Protein AF-A0A1Y0VT22-F1 (afdb_monomer_lite)

InterPro domains:
  IPR006043 Nucleobase cation symporter 2 family [PF00860] (1-42)

Radius of gyration: 14.54 Å; chains: 1; bounding box: 34×25×42 Å

Organism: Pediococcus pentosaceus (NCBI:txid1255)

pLDDT: mean 86.68, std 10.49, range [42.81, 95.81]

Foldseek 3Di:
DVVVVVVVVVVVLVVDDPVDVLSVCLQVVLLCQLVVLCVCLVVCVPDDPVVSVQSNHSVSSSVVSSVVSCCVRVVVPPDD

Structure (mmCIF, N/CA/C/O 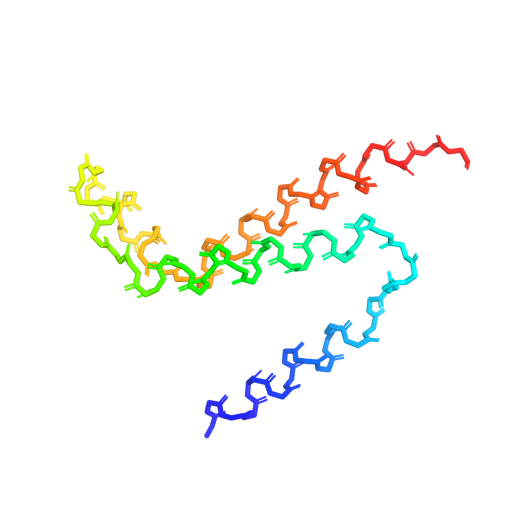backbone):
data_AF-A0A1Y0VT22-F1
#
_entry.id   AF-A0A1Y0VT22-F1
#
loop_
_atom_site.group_PDB
_atom_site.id
_atom_site.type_symbol
_atom_site.label_atom_id
_atom_site.label_alt_id
_atom_site.label_comp_id
_atom_site.label_asym_id
_atom_site.label_entity_id
_atom_site.label_seq_id
_atom_site.pdbx_PDB_ins_code
_atom_site.Cartn_x
_atom_site.Cartn_y
_atom_site.Cartn_z
_atom_site.occupancy
_atom_site.B_iso_or_equiv
_atom_site.auth_seq_id
_atom_site.auth_comp_id
_atom_site.auth_asym_id
_atom_site.auth_atom_id
_atom_site.pdbx_PDB_model_num
ATOM 1 N N . MET A 1 1 ? 4.563 -16.354 13.446 1.00 88.12 1 MET A N 1
ATOM 2 C CA . MET A 1 1 ? 3.830 -16.645 12.191 1.00 88.12 1 MET A CA 1
ATOM 3 C C . MET A 1 1 ? 3.649 -15.410 11.305 1.00 88.12 1 MET A C 1
ATOM 5 O O . MET A 1 1 ? 4.069 -15.472 10.160 1.00 88.12 1 MET A O 1
ATOM 9 N N . PHE A 1 2 ? 3.134 -14.277 11.806 1.00 86.69 2 PHE A N 1
ATOM 10 C CA . PHE A 1 2 ? 2.944 -13.047 11.003 1.00 86.69 2 PHE A C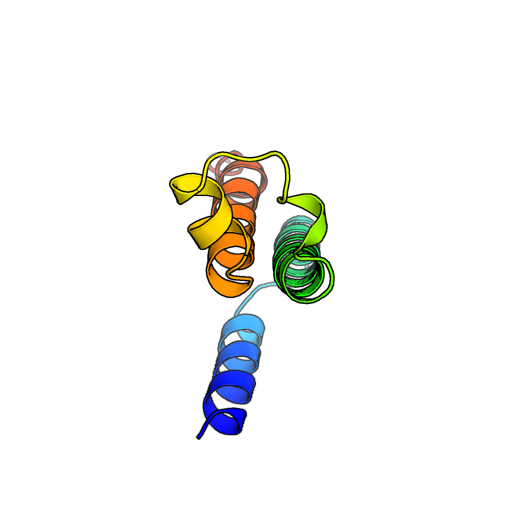A 1
ATOM 11 C C . PHE A 1 2 ? 4.199 -12.543 10.261 1.00 86.69 2 PHE A C 1
ATOM 13 O O . PHE A 1 2 ? 4.100 -12.139 9.107 1.00 86.69 2 PHE A O 1
ATOM 20 N N . GLY A 1 3 ? 5.389 -12.634 10.869 1.00 93.69 3 GLY A N 1
ATOM 21 C CA . GLY A 1 3 ? 6.642 -12.247 10.205 1.00 93.69 3 GLY A CA 1
ATOM 22 C C . GLY A 1 3 ? 6.936 -13.044 8.926 1.00 93.69 3 GLY A C 1
ATOM 23 O O . GLY A 1 3 ? 7.390 -12.470 7.943 1.00 93.69 3 GLY A O 1
ATOM 24 N N . ILE A 1 4 ? 6.596 -14.339 8.894 1.00 95.81 4 ILE A N 1
ATOM 25 C CA . ILE A 1 4 ? 6.764 -15.184 7.700 1.00 95.81 4 ILE A CA 1
ATOM 26 C C . ILE A 1 4 ? 5.842 -14.691 6.582 1.00 95.81 4 ILE A C 1
ATOM 28 O O . ILE A 1 4 ? 6.282 -14.572 5.446 1.00 95.81 4 ILE A O 1
ATOM 32 N N . VAL A 1 5 ? 4.592 -14.335 6.899 1.00 91.31 5 VAL A N 1
ATOM 33 C CA . VAL A 1 5 ? 3.638 -13.786 5.917 1.00 91.31 5 VAL A CA 1
ATOM 34 C C . VAL A 1 5 ? 4.179 -12.499 5.290 1.00 91.31 5 VAL A C 1
ATOM 36 O O . VAL A 1 5 ? 4.134 -12.351 4.071 1.00 91.31 5 VAL A O 1
ATOM 39 N N . GLY A 1 6 ? 4.758 -11.607 6.100 1.00 92.31 6 GLY A N 1
ATOM 40 C CA . GLY A 1 6 ? 5.401 -10.385 5.608 1.00 92.31 6 GLY A CA 1
ATOM 41 C C . GLY A 1 6 ? 6.560 -10.671 4.648 1.00 92.31 6 GLY A C 1
ATOM 42 O O . GLY A 1 6 ? 6.592 -10.129 3.544 1.00 92.31 6 GLY A O 1
ATOM 43 N N . VAL A 1 7 ? 7.473 -11.575 5.025 1.00 95.56 7 VAL A N 1
ATOM 44 C CA . VAL A 1 7 ? 8.612 -11.972 4.172 1.00 95.56 7 VAL A CA 1
ATOM 45 C C . VAL A 1 7 ? 8.139 -12.617 2.866 1.00 95.56 7 VAL A C 1
ATOM 47 O O . VAL A 1 7 ? 8.659 -12.296 1.798 1.00 95.56 7 VAL A O 1
ATOM 50 N N . GLN A 1 8 ? 7.124 -13.482 2.921 1.00 95.00 8 GLN A N 1
ATOM 51 C CA . GLN A 1 8 ? 6.550 -14.098 1.725 1.00 95.00 8 GLN A CA 1
ATOM 52 C C . GLN A 1 8 ? 5.908 -13.058 0.799 1.00 95.00 8 GLN A C 1
ATOM 54 O O . GLN A 1 8 ? 6.074 -13.153 -0.415 1.00 95.00 8 GLN A O 1
ATOM 59 N N . GLY A 1 9 ? 5.254 -12.033 1.354 1.00 92.00 9 GLY A N 1
ATOM 60 C CA . GLY A 1 9 ? 4.742 -10.901 0.580 1.00 92.00 9 GLY A CA 1
ATOM 61 C C . GLY A 1 9 ? 5.850 -10.163 -0.176 1.00 92.00 9 GLY A C 1
ATOM 62 O O . GLY A 1 9 ? 5.741 -9.962 -1.385 1.00 92.00 9 GLY A O 1
ATOM 63 N N . VAL A 1 10 ? 6.959 -9.839 0.498 1.00 94.00 10 VAL A N 1
ATOM 64 C CA . VAL A 1 10 ? 8.126 -9.205 -0.145 1.00 94.00 10 VAL A CA 1
ATOM 65 C C . VAL A 1 10 ? 8.704 -10.099 -1.245 1.00 94.00 10 VAL A C 1
ATOM 67 O O . VAL A 1 10 ? 9.019 -9.613 -2.328 1.00 94.00 10 VAL A O 1
ATOM 70 N N . ARG A 1 11 ? 8.791 -11.412 -1.013 1.00 94.88 11 ARG A N 1
ATOM 71 C CA . ARG A 1 11 ? 9.300 -12.371 -2.003 1.00 94.88 11 ARG A CA 1
ATOM 72 C C . ARG A 1 11 ? 8.429 -12.463 -3.260 1.00 94.88 11 ARG A C 1
ATOM 74 O O . ARG A 1 11 ? 8.962 -12.654 -4.348 1.00 94.88 11 ARG A O 1
ATOM 81 N N . ILE A 1 12 ? 7.110 -12.326 -3.129 1.00 93.50 12 ILE A N 1
ATOM 82 C CA . ILE A 1 12 ? 6.202 -12.249 -4.284 1.00 93.50 12 ILE A CA 1
ATOM 83 C C . ILE A 1 12 ? 6.452 -10.947 -5.052 1.00 93.50 12 ILE A C 1
ATOM 85 O O . ILE A 1 12 ? 6.594 -10.974 -6.272 1.00 93.50 12 ILE A O 1
ATOM 89 N N . LEU A 1 13 ? 6.585 -9.820 -4.344 1.00 92.31 13 LEU A N 1
ATOM 90 C CA . LEU A 1 13 ? 6.881 -8.527 -4.967 1.00 92.31 13 LEU A CA 1
ATOM 91 C C . LEU A 1 13 ? 8.222 -8.528 -5.712 1.00 92.31 13 LEU A C 1
ATOM 93 O O . LEU A 1 13 ? 8.316 -7.912 -6.764 1.00 92.31 13 LEU A O 1
ATOM 97 N N . GLN A 1 14 ? 9.230 -9.266 -5.240 1.00 93.19 14 GLN A N 1
ATOM 98 C CA . GLN A 1 14 ? 10.519 -9.414 -5.935 1.00 93.19 14 GLN A CA 1
ATOM 99 C C . GLN A 1 14 ? 10.411 -10.022 -7.344 1.00 93.19 14 GLN A C 1
ATOM 101 O O . GLN A 1 14 ? 11.326 -9.849 -8.143 1.00 93.19 14 GLN A O 1
ATOM 106 N N . GLN A 1 15 ? 9.324 -10.732 -7.662 1.00 91.75 15 GLN A N 1
ATOM 107 C CA . GLN A 1 15 ? 9.097 -11.300 -8.997 1.00 91.75 15 GLN A CA 1
ATOM 108 C C . GLN A 1 15 ? 8.513 -10.275 -9.985 1.00 91.75 15 GLN A C 1
ATOM 110 O O . GLN A 1 15 ? 8.439 -10.547 -11.182 1.00 91.75 15 GLN A O 1
ATOM 115 N N . VAL A 1 16 ? 8.091 -9.102 -9.503 1.00 90.62 16 VAL A N 1
ATOM 116 C CA . VAL A 1 16 ? 7.514 -8.033 -10.325 1.00 90.62 16 VAL A CA 1
ATOM 117 C C . VAL A 1 16 ? 8.623 -7.234 -11.011 1.00 90.62 16 VAL A C 1
ATOM 119 O O . VAL A 1 16 ? 9.648 -6.905 -10.416 1.00 90.62 16 VAL A O 1
ATOM 122 N N . ASN A 1 17 ? 8.407 -6.867 -12.277 1.00 91.06 17 ASN A N 1
ATOM 123 C CA . ASN A 1 17 ? 9.329 -6.003 -13.006 1.00 91.06 17 ASN A CA 1
ATOM 124 C C . ASN A 1 17 ? 9.162 -4.536 -12.569 1.00 91.06 17 ASN A C 1
ATOM 126 O O . ASN A 1 17 ? 8.290 -3.827 -13.075 1.00 91.06 17 ASN A O 1
ATOM 130 N N . PHE A 1 18 ? 10.018 -4.080 -11.653 1.00 89.00 18 PHE A N 1
ATOM 131 C CA . PHE A 1 18 ? 10.048 -2.690 -11.183 1.00 89.00 18 PHE A CA 1
ATOM 132 C C . PHE A 1 18 ? 10.756 -1.711 -12.130 1.00 89.00 18 PHE A C 1
ATOM 134 O O . PHE A 1 18 ? 10.744 -0.520 -11.861 1.00 89.00 18 PHE A O 1
ATOM 141 N N . ASN A 1 19 ? 11.332 -2.145 -13.254 1.00 90.38 19 ASN A N 1
ATOM 142 C CA . ASN A 1 19 ? 11.843 -1.190 -14.250 1.00 90.38 19 ASN A CA 1
ATOM 143 C C . ASN A 1 19 ? 10.697 -0.470 -14.978 1.00 90.38 19 ASN A C 1
ATOM 145 O O . ASN A 1 19 ? 10.884 0.606 -15.539 1.00 90.38 19 ASN A O 1
ATOM 149 N N . GLN A 1 20 ? 9.495 -1.051 -14.956 1.00 90.12 20 GLN A N 1
ATOM 150 C CA . GLN A 1 20 ? 8.291 -0.406 -15.459 1.00 90.12 20 GLN A CA 1
ATOM 151 C C . GLN A 1 20 ? 7.712 0.528 -14.392 1.00 90.12 20 GLN A C 1
ATOM 153 O O . GLN A 1 20 ? 7.193 0.078 -13.367 1.00 90.12 20 GLN A O 1
ATOM 158 N N . THR A 1 21 ? 7.708 1.833 -14.677 1.00 89.94 21 THR A N 1
ATOM 159 C CA . THR A 1 21 ? 7.104 2.862 -13.812 1.00 89.94 21 THR A CA 1
ATOM 160 C C . THR A 1 21 ? 5.652 2.537 -13.451 1.00 89.94 21 THR A C 1
ATOM 162 O O . THR A 1 21 ? 5.232 2.778 -12.324 1.00 89.94 21 THR A O 1
ATOM 165 N N . LYS A 1 22 ? 4.899 1.916 -14.373 1.00 91.50 22 LYS A N 1
ATOM 166 C CA . LYS A 1 22 ? 3.524 1.444 -14.144 1.00 91.50 22 LYS A CA 1
ATOM 167 C C . LYS A 1 22 ? 3.441 0.477 -12.956 1.00 91.50 22 LYS A C 1
ATOM 169 O O . LYS A 1 22 ? 2.630 0.683 -12.058 1.00 91.50 22 LYS A O 1
ATOM 174 N N . ASN A 1 23 ? 4.320 -0.524 -12.902 1.00 92.19 23 ASN A N 1
ATOM 175 C CA . ASN A 1 23 ? 4.338 -1.521 -11.829 1.00 92.19 23 ASN A CA 1
ATOM 176 C C . ASN A 1 23 ? 4.762 -0.915 -10.491 1.00 92.19 23 ASN A C 1
ATOM 178 O O . ASN A 1 23 ? 4.154 -1.232 -9.469 1.00 92.19 23 ASN A O 1
ATOM 182 N N . ILE A 1 24 ? 5.746 -0.005 -10.492 1.00 93.38 24 ILE A N 1
ATOM 183 C CA . ILE A 1 24 ? 6.111 0.750 -9.282 1.00 93.38 24 ILE A CA 1
ATOM 184 C C . ILE A 1 24 ? 4.886 1.506 -8.758 1.00 93.38 24 ILE A C 1
ATOM 186 O O . ILE A 1 24 ? 4.550 1.375 -7.585 1.00 93.38 24 ILE A O 1
ATOM 190 N N . LEU A 1 25 ? 4.184 2.249 -9.621 1.00 93.69 25 LEU A N 1
ATOM 191 C CA . LEU A 1 25 ? 3.004 3.024 -9.231 1.00 93.69 25 LEU A CA 1
ATOM 192 C C . LEU A 1 25 ? 1.898 2.135 -8.651 1.00 93.69 25 LEU A C 1
ATOM 194 O O . LEU A 1 25 ? 1.363 2.457 -7.590 1.00 93.69 25 LEU A O 1
ATOM 198 N N . ILE A 1 26 ? 1.590 1.005 -9.297 1.00 94.25 26 ILE A N 1
ATOM 199 C CA . ILE A 1 26 ? 0.592 0.038 -8.809 1.00 94.25 26 ILE A CA 1
ATOM 200 C C . ILE A 1 26 ? 0.958 -0.444 -7.397 1.00 94.25 26 ILE A C 1
ATOM 202 O O . ILE A 1 26 ? 0.119 -0.412 -6.492 1.00 94.25 26 ILE A O 1
ATOM 206 N N . VAL A 1 27 ? 2.208 -0.866 -7.187 1.00 94.38 27 VAL A N 1
ATOM 207 C CA . VAL A 1 27 ? 2.676 -1.396 -5.895 1.00 94.38 27 VAL A CA 1
ATOM 208 C C . VAL A 1 27 ? 2.697 -0.304 -4.823 1.00 94.38 27 VAL A C 1
ATOM 210 O O . VAL A 1 27 ? 2.145 -0.499 -3.742 1.00 94.38 27 VAL A O 1
ATOM 213 N N . SER A 1 28 ? 3.268 0.866 -5.108 1.00 94.31 28 SER A N 1
ATOM 214 C CA . SER A 1 28 ? 3.355 1.962 -4.138 1.00 94.31 28 SER A CA 1
ATOM 215 C C . SER A 1 28 ? 1.977 2.479 -3.715 1.00 94.31 28 SER A C 1
ATOM 217 O O . SER A 1 28 ? 1.742 2.679 -2.522 1.00 94.31 28 SER A O 1
ATOM 219 N N . LEU A 1 29 ? 1.044 2.654 -4.658 1.00 94.56 29 LEU A N 1
ATOM 220 C CA . LEU A 1 29 ? -0.310 3.137 -4.360 1.00 94.56 29 LEU A CA 1
ATOM 221 C C . LEU A 1 29 ? -1.145 2.099 -3.606 1.00 94.56 29 LEU A C 1
ATOM 223 O O . LEU A 1 29 ? -1.836 2.453 -2.652 1.00 94.56 29 LEU A O 1
ATOM 227 N N . SER A 1 30 ? -1.077 0.825 -3.997 1.00 94.50 30 SER A N 1
ATOM 228 C CA . SER A 1 30 ? -1.826 -0.243 -3.320 1.00 94.50 30 SER A CA 1
ATOM 229 C C . SER A 1 30 ? -1.359 -0.459 -1.882 1.00 94.50 30 SER A C 1
ATOM 231 O O . SER A 1 30 ? -2.188 -0.496 -0.969 1.00 94.50 30 SER A O 1
ATOM 233 N N . VAL A 1 31 ? -0.044 -0.517 -1.655 1.00 93.94 31 VAL A N 1
ATOM 234 C CA . VAL A 1 31 ? 0.533 -0.622 -0.307 1.00 93.94 31 VAL A CA 1
ATOM 235 C C . VAL A 1 31 ? 0.206 0.628 0.513 1.00 93.94 31 VAL A C 1
ATOM 237 O O . VAL A 1 31 ? -0.238 0.508 1.655 1.00 93.94 31 VAL A O 1
ATOM 240 N N . GLY A 1 32 ? 0.343 1.821 -0.075 1.00 93.94 32 GLY A N 1
ATOM 241 C CA . GLY A 1 32 ? 0.007 3.086 0.578 1.00 93.94 32 GLY A CA 1
ATOM 242 C C . GLY A 1 32 ? -1.459 3.169 1.010 1.00 93.94 32 GLY A C 1
ATOM 243 O O . GLY A 1 32 ? -1.736 3.522 2.154 1.00 93.94 32 GLY A O 1
ATOM 244 N N . MET A 1 33 ? -2.404 2.780 0.147 1.00 92.50 33 MET A N 1
ATOM 245 C CA . MET A 1 33 ? -3.830 2.757 0.494 1.00 92.50 33 MET A CA 1
ATOM 246 C C . MET A 1 33 ? -4.167 1.691 1.547 1.00 92.50 33 MET A C 1
ATOM 248 O O . MET A 1 33 ? -4.958 1.953 2.457 1.00 92.50 33 MET A O 1
ATOM 252 N N . GLY A 1 34 ? -3.566 0.502 1.471 1.00 91.56 34 GLY A N 1
ATOM 253 C CA . GLY A 1 34 ? -3.783 -0.554 2.466 1.00 91.56 34 GLY A CA 1
ATOM 254 C C . GLY A 1 34 ? -3.277 -0.186 3.859 1.00 91.56 34 GLY A C 1
ATOM 255 O O . GLY A 1 34 ? -3.964 -0.391 4.862 1.00 91.56 34 GLY A O 1
ATOM 256 N N . LEU A 1 35 ? -2.092 0.418 3.933 1.00 91.44 35 LEU A N 1
ATOM 257 C CA . LEU A 1 35 ? -1.551 0.926 5.191 1.00 91.44 35 LEU A CA 1
ATOM 258 C C . LEU A 1 35 ? -2.343 2.145 5.679 1.00 91.44 35 LEU A C 1
ATOM 260 O O . LEU A 1 35 ? -2.732 2.190 6.844 1.00 91.44 35 LEU A O 1
ATOM 264 N N . GLY A 1 36 ? -2.656 3.090 4.790 1.00 89.88 36 GLY A N 1
ATOM 265 C CA . GLY A 1 36 ? -3.405 4.304 5.120 1.00 89.88 36 GLY A CA 1
ATOM 266 C C . GLY A 1 36 ? -4.798 4.020 5.682 1.00 89.88 36 GLY A C 1
ATOM 267 O O . GLY A 1 36 ? -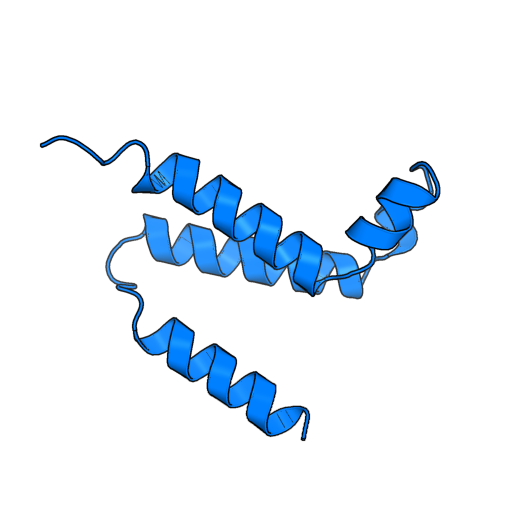5.196 4.634 6.669 1.00 89.88 36 GLY A O 1
ATOM 268 N N . SER A 1 37 ? -5.507 3.037 5.127 1.00 86.94 37 SER A N 1
ATOM 269 C CA . SER A 1 37 ? -6.822 2.616 5.633 1.00 86.94 37 SER A CA 1
ATOM 270 C C . SER A 1 37 ? -6.771 1.927 6.995 1.00 86.94 37 SER A C 1
ATOM 272 O O . SER A 1 37 ? -7.700 2.071 7.789 1.00 86.94 37 SER A O 1
ATOM 274 N N . THR A 1 38 ? -5.664 1.244 7.294 1.00 87.38 38 THR A N 1
ATOM 275 C CA . THR A 1 38 ? -5.427 0.633 8.609 1.00 87.38 38 THR A CA 1
ATOM 276 C C . THR A 1 38 ? -5.071 1.690 9.662 1.00 87.38 38 THR A C 1
ATOM 278 O O . THR A 1 38 ? -5.514 1.589 10.803 1.00 87.38 38 THR A O 1
ATOM 281 N N . ILE A 1 39 ? -4.295 2.716 9.290 1.00 87.75 39 ILE A N 1
ATOM 282 C CA . ILE A 1 39 ? -3.853 3.787 10.202 1.00 87.75 39 ILE A CA 1
ATOM 283 C C . ILE A 1 39 ? -4.980 4.794 10.477 1.00 87.75 39 ILE A C 1
ATOM 285 O O . ILE A 1 39 ? -5.134 5.248 11.611 1.00 87.75 39 ILE A O 1
ATOM 289 N N . TYR A 1 40 ? -5.795 5.121 9.469 1.00 85.69 40 TYR A N 1
ATOM 290 C CA . TYR A 1 40 ? -6.876 6.107 9.567 1.00 85.69 40 TYR A CA 1
ATOM 291 C C . TYR A 1 40 ? -8.261 5.501 9.275 1.00 85.69 40 TYR A C 1
ATOM 293 O O . TYR A 1 40 ? -8.954 5.934 8.350 1.00 85.69 40 TYR A O 1
ATOM 301 N N . PRO A 1 41 ? -8.752 4.558 10.103 1.00 78.31 41 PRO A N 1
ATOM 302 C CA . PRO A 1 41 ? -10.066 3.937 9.909 1.00 78.31 41 PRO A CA 1
ATOM 303 C C . PRO A 1 41 ? -11.223 4.937 10.075 1.00 78.31 41 PRO A C 1
ATOM 305 O O . PRO A 1 41 ? -12.357 4.675 9.671 1.00 78.31 41 PRO A O 1
ATOM 308 N N . GLN A 1 42 ? -10.943 6.102 10.669 1.00 80.19 42 GLN A N 1
ATOM 309 C CA . GLN A 1 42 ? -11.904 7.180 10.881 1.00 80.19 42 GLN A CA 1
ATOM 310 C C . GLN A 1 42 ? -12.384 7.819 9.569 1.00 80.19 42 GLN A C 1
ATOM 312 O O . GLN A 1 42 ? -13.512 8.305 9.517 1.00 80.19 42 GLN A O 1
ATOM 317 N N . LEU A 1 43 ? -11.587 7.737 8.495 1.00 76.25 43 LEU A N 1
ATOM 318 C CA . LEU A 1 43 ? -11.950 8.238 7.162 1.00 76.25 43 LEU A CA 1
ATOM 319 C C . LEU A 1 43 ? -13.214 7.568 6.598 1.00 76.25 43 LEU A C 1
ATOM 321 O O . LEU A 1 43 ? -13.918 8.155 5.782 1.00 76.25 43 LEU A O 1
ATOM 325 N N . TYR A 1 44 ? -13.536 6.361 7.066 1.00 77.00 44 TYR A N 1
ATOM 326 C CA . TYR A 1 44 ? -14.675 5.573 6.597 1.00 77.00 44 TYR A CA 1
ATOM 327 C C . TYR A 1 44 ? -15.874 5.610 7.560 1.00 77.00 44 TYR A C 1
ATOM 329 O O . TYR A 1 44 ? -16.802 4.812 7.424 1.00 77.00 44 TYR A O 1
ATOM 337 N N . GLN A 1 45 ? -15.887 6.515 8.549 1.00 76.12 45 GLN A N 1
ATOM 338 C CA . GLN A 1 45 ? -16.977 6.607 9.534 1.00 76.12 45 GLN A CA 1
ATOM 339 C C . GLN A 1 45 ? -18.326 7.012 8.935 1.00 76.12 45 GLN A C 1
ATOM 341 O O . GLN A 1 45 ? -19.351 6.579 9.453 1.00 76.12 45 GLN A O 1
ATOM 346 N N . ALA A 1 46 ? -18.324 7.788 7.850 1.00 79.12 46 ALA A N 1
ATOM 347 C CA . ALA A 1 46 ? -19.535 8.240 7.168 1.00 79.12 46 ALA A CA 1
ATOM 348 C C . ALA A 1 46 ? -20.140 7.187 6.214 1.00 79.12 46 ALA A C 1
ATOM 350 O O . ALA A 1 46 ? -21.166 7.445 5.590 1.00 79.12 46 ALA A O 1
ATOM 351 N N . LEU A 1 47 ? 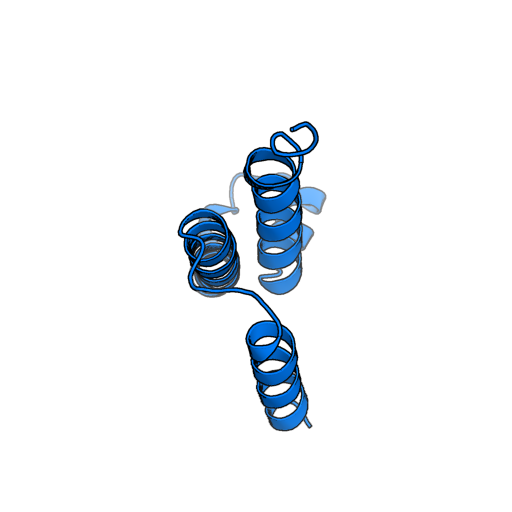-19.510 6.012 6.070 1.00 82.06 47 LEU A N 1
ATOM 352 C CA . LEU A 1 47 ? -19.954 4.969 5.145 1.00 82.06 47 LEU A CA 1
ATOM 353 C C . LEU A 1 47 ? -20.898 3.947 5.807 1.00 82.06 47 LEU A C 1
ATOM 355 O O . LEU A 1 47 ? -20.797 3.697 7.012 1.00 82.06 47 LEU A O 1
ATOM 359 N N . PRO A 1 48 ? -21.775 3.290 5.017 1.00 81.12 48 PRO A N 1
ATOM 360 C CA . PRO A 1 48 ? -22.640 2.210 5.494 1.00 81.12 48 PRO A CA 1
ATOM 361 C C . PRO A 1 48 ? -21.838 1.080 6.153 1.00 81.12 48 PRO A C 1
ATOM 363 O O . PRO A 1 48 ? -20.745 0.746 5.691 1.00 81.12 48 PRO A O 1
ATOM 366 N N . ALA A 1 49 ? -22.400 0.443 7.186 1.00 80.56 49 ALA A N 1
ATOM 367 C CA . ALA A 1 49 ? -21.708 -0.552 8.017 1.00 80.56 49 ALA A CA 1
ATOM 368 C C . ALA A 1 49 ? -21.020 -1.674 7.212 1.00 80.56 49 ALA A C 1
ATOM 370 O O . ALA A 1 49 ? -19.878 -2.029 7.501 1.00 80.56 49 ALA A O 1
ATOM 371 N N . THR A 1 50 ? -21.677 -2.179 6.165 1.00 80.62 50 THR A N 1
ATOM 372 C CA . THR A 1 50 ? -21.153 -3.246 5.299 1.00 80.62 50 THR A CA 1
ATOM 373 C C . THR A 1 50 ? -19.901 -2.818 4.532 1.00 80.62 50 THR A C 1
ATOM 375 O O . THR A 1 50 ? -18.915 -3.548 4.487 1.00 80.62 50 THR A O 1
ATOM 378 N N . ILE A 1 51 ? -19.915 -1.613 3.958 1.00 81.62 51 ILE A N 1
ATOM 379 C CA . ILE A 1 51 ? -18.790 -1.065 3.187 1.00 81.62 51 ILE A CA 1
ATOM 380 C C . ILE A 1 51 ? -17.659 -0.691 4.141 1.00 81.62 51 ILE A C 1
ATOM 382 O O . ILE A 1 51 ? -16.500 -1.013 3.894 1.00 81.62 51 ILE A O 1
ATOM 386 N N . LYS A 1 52 ? -18.000 -0.083 5.280 1.00 82.44 52 LYS A N 1
ATOM 387 C CA . LYS A 1 52 ? -17.043 0.279 6.321 1.00 82.44 52 LYS A CA 1
ATOM 388 C C . LYS A 1 52 ? -16.223 -0.926 6.775 1.00 82.44 52 LYS A C 1
ATOM 390 O O . LYS A 1 52 ? -15.008 -0.810 6.821 1.00 82.44 52 LYS A O 1
ATOM 395 N N . MET A 1 53 ? -16.856 -2.071 7.039 1.00 82.69 53 MET A N 1
ATOM 396 C CA . MET A 1 53 ? -16.170 -3.281 7.516 1.00 82.69 53 MET A CA 1
ATOM 397 C C . MET A 1 53 ? -15.113 -3.802 6.525 1.00 82.69 53 MET A C 1
ATOM 399 O O . MET A 1 53 ? -14.039 -4.250 6.933 1.00 82.69 53 MET A O 1
ATOM 403 N N . LEU A 1 54 ? -15.396 -3.700 5.224 1.00 84.38 54 LEU A N 1
ATOM 404 C CA . LEU A 1 54 ? -14.462 -4.068 4.159 1.00 84.38 54 LEU A CA 1
ATOM 405 C C . LEU A 1 54 ? -13.336 -3.038 4.017 1.00 84.38 54 LEU A C 1
ATOM 407 O O . LEU A 1 54 ? -12.171 -3.417 3.934 1.00 84.38 54 LEU A O 1
ATOM 411 N N . LEU A 1 55 ? -13.669 -1.744 4.030 1.00 82.75 55 LEU A N 1
ATOM 412 C CA . LEU A 1 55 ? -12.701 -0.662 3.833 1.00 82.75 55 LEU A CA 1
ATOM 413 C C . LEU A 1 55 ? -11.794 -0.433 5.053 1.00 82.75 55 LEU A C 1
ATOM 415 O O . LEU A 1 55 ? -10.670 0.032 4.903 1.00 82.75 55 LEU A O 1
ATOM 419 N N . THR A 1 56 ? -12.220 -0.820 6.257 1.00 80.38 56 THR A N 1
ATOM 420 C CA . THR A 1 56 ? -11.331 -0.860 7.431 1.00 80.38 56 THR A CA 1
ATOM 421 C C . THR A 1 56 ? -10.288 -1.978 7.364 1.00 80.38 56 THR A C 1
ATOM 423 O O . THR A 1 56 ? -9.335 -1.962 8.139 1.00 80.38 56 THR A O 1
ATOM 426 N N . ASN A 1 57 ? -10.439 -2.953 6.462 1.00 88.00 57 ASN A N 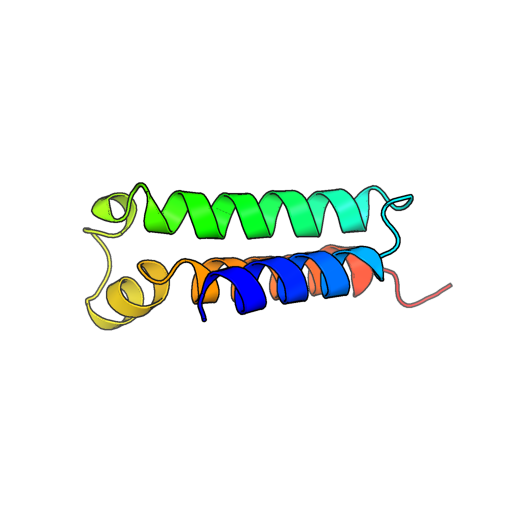1
ATOM 427 C CA . ASN A 1 57 ? -9.452 -4.008 6.265 1.00 88.00 57 ASN A CA 1
ATOM 428 C C . ASN A 1 57 ? -8.403 -3.569 5.236 1.00 88.00 57 ASN A C 1
ATOM 430 O O . ASN A 1 57 ? -8.636 -3.622 4.026 1.00 88.00 57 ASN A O 1
ATOM 434 N N . GLY A 1 58 ? -7.208 -3.212 5.711 1.00 87.19 58 GLY A N 1
ATOM 435 C CA . GLY A 1 58 ? -6.123 -2.740 4.847 1.00 87.19 58 GLY A CA 1
ATOM 436 C C . GLY A 1 58 ? -5.720 -3.713 3.740 1.00 87.19 58 GLY A C 1
ATOM 437 O O . GLY A 1 58 ? -5.392 -3.289 2.637 1.00 87.19 58 GLY A O 1
ATOM 438 N N . ILE A 1 59 ? -5.813 -5.023 3.988 1.00 90.88 59 ILE A N 1
ATOM 439 C CA . ILE A 1 59 ? -5.515 -6.057 2.983 1.00 90.88 59 ILE A CA 1
ATOM 440 C C . ILE A 1 59 ? -6.533 -6.019 1.834 1.00 90.88 59 ILE A C 1
ATOM 442 O O . ILE A 1 59 ? -6.160 -6.167 0.669 1.00 90.88 59 ILE A O 1
ATOM 446 N N . VAL A 1 60 ? -7.812 -5.800 2.151 1.00 91.88 60 VAL A N 1
ATOM 447 C CA . VAL A 1 60 ? -8.894 -5.742 1.160 1.00 91.88 60 VAL A CA 1
ATOM 448 C C . VAL A 1 60 ? -8.729 -4.500 0.293 1.00 91.88 60 VAL A C 1
ATOM 450 O O . VAL A 1 60 ? -8.721 -4.621 -0.930 1.00 91.88 60 VAL A O 1
ATOM 453 N N . ILE A 1 61 ? -8.503 -3.331 0.905 1.00 92.75 61 ILE A N 1
ATOM 454 C CA . ILE A 1 61 ? -8.233 -2.099 0.153 1.00 92.75 61 ILE A CA 1
ATOM 455 C C . ILE A 1 61 ? -6.979 -2.240 -0.708 1.00 92.75 61 ILE A C 1
ATOM 457 O O . ILE A 1 61 ? -7.040 -1.939 -1.896 1.00 92.75 61 ILE A O 1
ATOM 461 N N . ALA A 1 62 ? -5.869 -2.743 -0.158 1.00 93.38 62 ALA A N 1
ATOM 462 C CA . ALA A 1 62 ? -4.644 -2.951 -0.930 1.00 93.38 62 ALA A CA 1
ATOM 463 C C . ALA A 1 62 ? -4.892 -3.832 -2.160 1.00 93.38 62 ALA A C 1
ATOM 465 O O . ALA A 1 62 ? -4.460 -3.491 -3.259 1.00 93.38 62 ALA A O 1
ATOM 466 N N . SER A 1 63 ? -5.623 -4.936 -1.985 1.00 93.38 63 SER A N 1
ATOM 467 C CA . SER A 1 63 ? -5.913 -5.888 -3.061 1.00 93.38 63 SER A CA 1
ATOM 468 C C . SER A 1 63 ? -6.814 -5.280 -4.135 1.00 93.38 63 SER A C 1
ATOM 470 O O . SER A 1 63 ? -6.503 -5.386 -5.318 1.00 93.38 63 SER A O 1
ATOM 472 N N . ILE A 1 64 ? -7.898 -4.604 -3.741 1.00 93.94 64 ILE A N 1
ATOM 473 C CA . ILE A 1 64 ? -8.808 -3.934 -4.682 1.00 93.94 64 ILE A CA 1
ATOM 474 C C . ILE A 1 64 ? -8.047 -2.865 -5.465 1.00 93.94 64 ILE A C 1
ATOM 476 O O . ILE A 1 64 ? -8.087 -2.857 -6.694 1.00 93.94 64 ILE A O 1
ATOM 480 N N . THR A 1 65 ? -7.306 -2.004 -4.768 1.00 93.62 65 THR A N 1
ATOM 481 C CA . THR A 1 65 ? -6.516 -0.939 -5.386 1.00 93.62 65 THR A CA 1
ATOM 482 C C . THR A 1 65 ? -5.471 -1.511 -6.345 1.00 93.62 65 THR A C 1
ATOM 484 O O . THR A 1 65 ? -5.368 -1.035 -7.473 1.00 93.62 65 THR A O 1
ATOM 487 N N . ALA A 1 66 ? -4.747 -2.568 -5.957 1.00 94.06 66 ALA A N 1
ATOM 488 C CA . ALA A 1 66 ? -3.772 -3.235 -6.823 1.00 94.06 66 ALA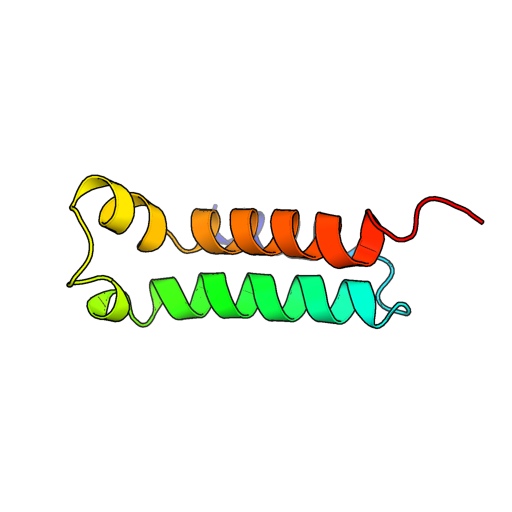 A CA 1
ATOM 489 C C . ALA A 1 66 ? -4.416 -3.817 -8.088 1.00 94.06 66 ALA A C 1
ATOM 491 O O . ALA A 1 66 ? -3.900 -3.605 -9.182 1.00 94.06 66 ALA A O 1
ATOM 492 N N . VAL A 1 67 ? -5.546 -4.518 -7.957 1.00 93.62 67 VAL A N 1
ATOM 493 C CA . VAL A 1 67 ? -6.260 -5.118 -9.095 1.00 93.62 67 VAL A CA 1
ATOM 494 C C . VAL A 1 67 ? -6.775 -4.039 -10.042 1.00 93.62 67 VAL A C 1
ATOM 496 O O . VAL A 1 67 ? -6.544 -4.133 -11.244 1.00 93.62 67 VAL A O 1
ATOM 499 N N . VAL A 1 68 ? -7.421 -2.998 -9.514 1.00 93.88 68 VAL A N 1
ATOM 500 C CA . VAL A 1 68 ? -7.955 -1.892 -10.320 1.00 93.88 68 VAL A CA 1
ATOM 501 C C . VAL A 1 68 ? -6.829 -1.168 -11.057 1.00 93.88 68 VAL A C 1
ATOM 503 O O . VAL A 1 68 ? -6.913 -0.989 -12.268 1.00 93.88 68 VAL A O 1
ATOM 506 N N . LEU A 1 69 ? -5.745 -0.805 -10.366 1.00 92.44 69 LEU A N 1
ATOM 507 C CA . LEU A 1 69 ? -4.600 -0.135 -10.991 1.00 92.44 69 LEU A CA 1
ATOM 508 C C . LEU A 1 69 ? -3.912 -1.038 -12.023 1.00 92.44 69 LEU A C 1
ATOM 510 O O . LEU A 1 69 ? -3.557 -0.564 -13.098 1.00 92.44 69 LEU A O 1
ATOM 514 N N . ASN A 1 70 ? -3.748 -2.331 -11.736 1.00 92.81 70 ASN A N 1
ATOM 515 C CA . ASN A 1 70 ? -3.166 -3.277 -12.688 1.00 92.81 70 ASN A CA 1
ATOM 516 C C . ASN A 1 70 ? -4.038 -3.416 -13.945 1.00 92.81 70 ASN A C 1
ATOM 518 O O . ASN A 1 70 ? -3.511 -3.405 -15.053 1.00 92.81 70 ASN A O 1
ATOM 522 N N . LEU A 1 71 ? -5.365 -3.472 -13.802 1.00 90.69 71 LEU A N 1
ATOM 523 C CA . LEU A 1 71 ? -6.284 -3.478 -14.944 1.00 90.69 71 LEU A CA 1
ATOM 524 C C . LEU A 1 71 ? -6.197 -2.181 -15.760 1.00 90.69 71 LEU A C 1
ATOM 526 O O . LEU A 1 71 ? -6.182 -2.243 -16.985 1.00 90.69 71 LEU A O 1
ATOM 530 N N . LEU A 1 72 ? -6.093 -1.022 -15.109 1.00 88.50 72 LEU A N 1
ATOM 531 C CA . LEU A 1 72 ? -6.003 0.265 -15.805 1.00 88.50 72 LEU A CA 1
ATOM 532 C C . LEU A 1 72 ? -4.664 0.459 -16.532 1.00 88.50 72 LEU A C 1
ATOM 534 O O . LEU A 1 72 ? -4.649 0.897 -17.678 1.00 88.50 72 LEU A O 1
ATOM 538 N N . PHE A 1 73 ? -3.539 0.146 -15.885 1.00 86.38 73 PHE A N 1
ATOM 539 C CA . PHE A 1 73 ? -2.207 0.440 -16.429 1.00 86.38 73 PHE A CA 1
ATOM 540 C C . PHE A 1 73 ? -1.619 -0.677 -17.290 1.00 86.38 73 PHE A C 1
ATOM 542 O O . PHE A 1 73 ? -0.921 -0.383 -18.261 1.00 86.38 73 PHE A O 1
ATOM 549 N N . ASN A 1 74 ? -1.863 -1.932 -16.915 1.00 82.62 74 ASN A N 1
ATOM 550 C CA . ASN A 1 74 ? -1.304 -3.116 -17.570 1.00 82.62 74 ASN A CA 1
ATOM 551 C C . ASN A 1 74 ? -2.362 -3.846 -18.418 1.00 82.62 74 ASN A C 1
ATOM 553 O O . ASN A 1 74 ? -2.029 -4.517 -19.386 1.00 82.62 74 ASN A O 1
ATOM 557 N N . GLY A 1 75 ? -3.651 -3.691 -18.093 1.00 69.25 75 GLY A N 1
ATOM 558 C CA . GLY A 1 75 ? -4.748 -4.226 -18.905 1.00 69.25 75 GLY A CA 1
ATOM 559 C C . GLY A 1 75 ? -4.995 -3.462 -20.212 1.00 69.25 75 GLY A C 1
ATOM 560 O O . GLY A 1 75 ? -5.422 -4.087 -21.175 1.00 69.25 75 GLY A O 1
ATOM 561 N N . TYR A 1 76 ? -4.684 -2.159 -20.278 1.00 57.94 76 TYR A N 1
ATOM 562 C CA . TYR A 1 76 ? -4.719 -1.373 -21.528 1.00 57.94 76 TYR A CA 1
ATOM 563 C C . TYR A 1 76 ? -3.468 -1.580 -22.404 1.00 57.94 76 TYR A C 1
ATOM 565 O O . TYR A 1 76 ? -3.472 -1.224 -23.571 1.00 57.94 76 TYR A O 1
ATOM 573 N N . ASP A 1 77 ? -2.406 -2.173 -21.849 1.00 57.09 77 ASP A N 1
ATOM 574 C CA . ASP A 1 77 ? -1.152 -2.487 -22.559 1.00 57.09 77 ASP A CA 1
ATOM 575 C C . ASP A 1 77 ? -1.167 -3.908 -23.154 1.00 57.09 77 ASP A C 1
ATOM 577 O O . ASP A 1 77 ? -0.125 -4.498 -23.443 1.00 57.09 77 ASP A O 1
ATOM 581 N N . ARG A 1 78 ? -2.362 -4.495 -23.310 1.00 56.47 78 ARG A N 1
ATOM 582 C CA . ARG A 1 78 ? -2.552 -5.579 -24.268 1.00 56.47 78 ARG A CA 1
ATOM 583 C C . ARG A 1 78 ? -2.720 -4.932 -25.632 1.00 56.47 78 ARG A C 1
ATOM 585 O O . ARG A 1 78 ? -3.663 -4.175 -25.815 1.00 56.47 78 ARG A O 1
ATOM 592 N N . ASP A 1 79 ? -1.802 -5.277 -26.527 1.00 50.12 79 ASP A N 1
ATOM 593 C CA . ASP A 1 79 ? -1.717 -4.900 -27.941 1.00 50.12 79 ASP A CA 1
ATOM 594 C C . ASP A 1 79 ? -0.734 -3.743 -28.189 1.00 50.12 79 ASP A C 1
ATOM 596 O O . ASP A 1 79 ? -1.136 -2.587 -28.281 1.00 50.12 79 ASP A O 1
ATOM 600 N N . MET A 1 80 ? 0.570 -4.048 -28.294 1.00 42.81 80 MET A N 1
ATOM 601 C CA . MET A 1 80 ? 1.267 -4.303 -29.577 1.00 42.81 80 MET A CA 1
ATOM 602 C C . MET A 1 80 ? 2.601 -5.025 -29.349 1.00 42.81 80 MET A C 1
ATOM 604 O O . MET A 1 80 ? 3.412 -4.538 -28.532 1.00 42.81 80 MET A O 1
#

Sequence (80 aa):
MFGIVGVQGVRILQQVNFNQTKNILIVSLSVGMGLGSTIYPQLYQALPATIKMLLTNGIVIASITAVVLNLLFNGYDRDM

Secondary structure (DSSP, 8-state):
-HHHHHHHHHHHHTTS-TTSHHHHHHHHHHHHHHHHHHH-GGGGTTS-HHHHHHHT-HHHHHHHHHHHHHHHHTSTT---